Protein AF-A0A2V8SSI2-F1 (afdb_monomer_lite)

Foldseek 3Di:
DDDDDDDDDDDDPDDDPPPPPPPPPPDPPDPFDDPVQQDQWDQDPCSRAGPQKDFPPPVQKDWDQPPPPPFIKIKGKIWGNDDCADPVRDGDWIFIKIWIWDADVVGTTGTPWIWRQQDDIPPGPDRDDDVVGSPGDIDD

Secondary structure (DSSP, 8-state):
-------------------------------S--GGGS-SEESSGGGG--TTEEESSTTSEEEE-SSSSSSPEEEEEEEE---SB-TTSPBPP--EEEEEEEE-TTS-EEEEEEESSSSPPTTT-S--EETTEE----B-

Radius of gyration: 27.82 Å; chains: 1; bounding box: 79×39×91 Å

pLDDT: mean 76.71, std 20.45, range [38.38, 98.56]

Structure (mmCIF, N/CA/C/O backbone):
data_AF-A0A2V8SSI2-F1
#
_entry.id   AF-A0A2V8SSI2-F1
#
loop_
_atom_site.group_PDB
_atom_site.id
_atom_site.type_symbol
_atom_site.label_atom_id
_atom_site.label_alt_id
_atom_site.label_comp_id
_atom_site.label_asym_id
_atom_site.label_entity_id
_atom_site.label_seq_id
_atom_site.pdbx_PDB_ins_code
_atom_site.Cartn_x
_atom_site.Cartn_y
_atom_site.Cartn_z
_atom_site.occupancy
_atom_site.B_iso_or_equiv
_atom_site.auth_seq_id
_atom_site.auth_comp_id
_atom_site.auth_asym_id
_atom_site.auth_atom_id
_atom_site.pdbx_PDB_model_num
ATOM 1 N N . MET A 1 1 ? 61.149 -27.109 -72.772 1.00 39.59 1 MET A N 1
ATOM 2 C CA . MET A 1 1 ? 61.814 -27.648 -71.564 1.00 39.59 1 MET A CA 1
ATOM 3 C C . MET A 1 1 ? 61.221 -26.951 -70.343 1.00 39.59 1 MET A C 1
ATOM 5 O O . MET A 1 1 ? 60.927 -25.769 -70.425 1.00 39.59 1 MET A O 1
ATOM 9 N N . ARG A 1 2 ? 60.944 -27.728 -69.289 1.00 44.53 2 ARG A N 1
ATOM 10 C CA . ARG A 1 2 ? 60.152 -27.425 -68.076 1.00 44.53 2 ARG A CA 1
ATOM 11 C C . ARG A 1 2 ? 60.726 -26.312 -67.186 1.00 44.53 2 ARG A C 1
ATOM 13 O O . ARG A 1 2 ? 61.931 -26.349 -66.971 1.00 44.53 2 ARG A O 1
ATOM 20 N N . ARG A 1 3 ? 59.842 -25.517 -66.551 1.00 49.84 3 ARG A N 1
ATOM 21 C CA . ARG A 1 3 ? 59.769 -25.143 -65.101 1.00 49.84 3 ARG A CA 1
ATOM 22 C C . ARG A 1 3 ? 58.306 -24.686 -64.833 1.00 49.84 3 ARG A C 1
ATOM 24 O O . ARG A 1 3 ? 57.873 -23.771 -65.514 1.00 49.84 3 ARG A O 1
ATOM 31 N N . ALA A 1 4 ? 57.391 -25.423 -64.176 1.00 45.47 4 ALA A N 1
ATOM 32 C CA . ALA A 1 4 ? 57.179 -25.632 -62.720 1.00 45.47 4 ALA A CA 1
ATOM 33 C C . ALA A 1 4 ? 57.344 -24.319 -61.910 1.00 45.47 4 ALA A C 1
ATOM 35 O O . ALA A 1 4 ? 58.375 -23.685 -62.078 1.00 45.47 4 ALA A O 1
ATOM 36 N N . LEU A 1 5 ? 56.445 -23.828 -61.039 1.00 46.56 5 LEU A N 1
ATOM 37 C CA . LEU A 1 5 ? 55.572 -24.476 -60.046 1.00 46.56 5 LEU A CA 1
ATOM 38 C C . LEU A 1 5 ? 54.645 -23.400 -59.382 1.00 46.56 5 LEU A C 1
ATOM 40 O O . LEU A 1 5 ? 55.148 -22.340 -59.039 1.00 46.56 5 LEU A O 1
ATOM 44 N N . ILE A 1 6 ? 53.340 -23.701 -59.235 1.00 51.25 6 ILE A N 1
ATOM 45 C CA . ILE A 1 6 ? 52.360 -23.457 -58.126 1.00 51.25 6 ILE A CA 1
ATOM 46 C C . ILE A 1 6 ? 52.417 -22.156 -57.283 1.00 51.25 6 ILE A C 1
ATOM 48 O O . ILE A 1 6 ? 53.472 -21.821 -56.775 1.00 51.25 6 ILE A O 1
ATOM 52 N N . LEU A 1 7 ? 51.239 -21.551 -57.009 1.00 45.75 7 LEU A N 1
ATOM 53 C CA . LEU A 1 7 ? 50.726 -20.935 -55.744 1.00 45.75 7 LEU A CA 1
ATOM 54 C C . LEU A 1 7 ? 49.709 -19.821 -56.119 1.00 45.75 7 LEU A C 1
ATOM 56 O O . LEU A 1 7 ? 49.980 -19.070 -57.042 1.00 45.75 7 LEU A O 1
ATOM 60 N N . PHE A 1 8 ? 48.544 -19.574 -55.512 1.00 48.84 8 PHE A N 1
ATOM 61 C CA . PHE A 1 8 ? 47.746 -20.174 -54.443 1.00 48.84 8 PHE A CA 1
ATOM 62 C C . PHE A 1 8 ? 46.344 -19.521 -54.526 1.00 48.84 8 PHE A C 1
ATOM 64 O O . PHE A 1 8 ? 46.209 -18.378 -54.956 1.00 48.84 8 PHE A O 1
ATOM 71 N N . VAL A 1 9 ? 45.317 -20.259 -54.120 1.00 54.06 9 VAL A N 1
ATOM 72 C CA . VAL A 1 9 ? 43.896 -19.876 -54.072 1.00 54.06 9 VAL A CA 1
ATOM 73 C C . VAL A 1 9 ? 43.641 -18.777 -53.031 1.00 54.06 9 VAL A C 1
ATOM 75 O O . VAL A 1 9 ? 43.983 -18.978 -51.872 1.00 54.06 9 VAL A O 1
ATOM 78 N N . THR A 1 10 ? 42.966 -17.684 -53.401 1.00 53.84 10 THR A N 1
ATOM 79 C CA . THR A 1 10 ? 42.298 -16.718 -52.498 1.00 53.84 10 THR A CA 1
ATOM 80 C C . THR A 1 10 ? 41.235 -15.965 -53.318 1.00 53.84 10 THR A C 1
ATOM 82 O O . THR A 1 10 ? 41.470 -15.643 -54.472 1.00 53.84 10 THR A O 1
ATOM 85 N N . LEU A 1 11 ? 40.028 -15.638 -52.870 1.00 47.69 11 LEU A N 1
ATOM 86 C CA . LEU A 1 11 ? 39.329 -15.799 -51.604 1.00 47.69 11 LEU A CA 1
ATOM 87 C C . LEU A 1 11 ? 37.854 -15.500 -51.939 1.00 47.69 11 LEU A C 1
ATOM 89 O O . LEU A 1 11 ? 37.554 -14.462 -52.525 1.00 47.69 11 LEU A O 1
ATOM 93 N N . PHE A 1 12 ? 36.957 -16.436 -51.628 1.00 46.66 12 PHE A N 1
ATOM 94 C CA . PHE A 1 12 ? 35.505 -16.282 -51.752 1.00 46.66 12 PHE A CA 1
ATOM 95 C C . PHE A 1 12 ? 35.053 -14.985 -51.055 1.00 46.66 12 PHE A C 1
ATOM 97 O O . PHE A 1 12 ? 35.282 -14.820 -49.858 1.00 46.66 12 PHE A O 1
ATOM 104 N N . LEU A 1 13 ? 34.416 -14.070 -51.795 1.00 45.72 13 LEU A N 1
ATOM 105 C CA . LEU A 1 13 ? 33.772 -12.883 -51.232 1.00 45.72 13 LEU A CA 1
ATOM 106 C C . LEU A 1 13 ? 32.511 -13.333 -50.480 1.00 45.72 13 LEU A C 1
ATOM 108 O O . LEU A 1 13 ? 31.464 -13.601 -51.070 1.00 45.72 13 LEU A O 1
ATOM 112 N N . SER A 1 14 ? 32.650 -13.481 -49.169 1.00 48.06 14 SER A N 1
ATOM 113 C CA . SER A 1 14 ? 31.586 -13.854 -48.245 1.00 48.06 14 SER A CA 1
ATOM 114 C C . SER A 1 14 ? 30.478 -12.797 -48.238 1.00 48.06 14 SER A C 1
ATOM 116 O O . SER A 1 14 ? 30.692 -11.662 -47.816 1.00 48.06 14 SER A O 1
ATOM 118 N N . PHE A 1 15 ? 29.277 -13.187 -48.669 1.00 50.94 15 PHE A N 1
ATOM 119 C CA . PHE A 1 15 ? 28.035 -12.469 -48.394 1.00 50.94 15 PHE A CA 1
ATOM 120 C C . PHE A 1 15 ? 27.829 -12.406 -46.873 1.00 50.94 15 PHE A C 1
ATOM 122 O O . PHE A 1 15 ? 27.481 -13.404 -46.239 1.00 50.94 15 PHE A O 1
ATOM 129 N N . ALA A 1 16 ? 28.059 -11.238 -46.274 1.00 48.09 16 ALA A N 1
ATOM 130 C CA . ALA A 1 16 ? 27.711 -10.988 -44.883 1.00 48.09 16 ALA A CA 1
ATOM 131 C C . ALA A 1 16 ? 26.181 -10.943 -44.763 1.00 48.09 16 ALA A C 1
ATOM 133 O O . ALA A 1 16 ? 25.531 -9.973 -45.148 1.00 48.09 16 ALA A O 1
ATOM 134 N N . SER A 1 17 ? 25.605 -12.035 -44.265 1.00 51.78 17 SER A N 1
ATOM 135 C CA . SER A 1 17 ? 24.194 -12.107 -43.900 1.00 51.78 17 SER A CA 1
ATOM 136 C C . SER A 1 17 ? 23.969 -11.198 -42.696 1.00 51.78 17 SER A C 1
ATOM 138 O O . SER A 1 17 ? 24.473 -11.472 -41.608 1.00 51.78 17 SER A O 1
ATOM 140 N N . VAL A 1 18 ? 23.230 -10.105 -42.888 1.00 53.94 18 VAL A N 1
ATOM 141 C CA . VAL A 1 18 ? 22.733 -9.278 -41.785 1.00 53.94 18 VAL A CA 1
ATOM 142 C C . VAL A 1 18 ? 21.667 -10.099 -41.067 1.00 53.94 18 VAL A C 1
ATOM 144 O O . VAL A 1 18 ? 20.497 -10.100 -41.444 1.00 53.94 18 VAL A O 1
ATOM 147 N N . ALA A 1 19 ? 22.085 -10.860 -40.059 1.00 52.09 19 ALA A N 1
ATOM 148 C CA . ALA A 1 19 ? 21.163 -11.451 -39.110 1.00 52.09 19 ALA A CA 1
ATOM 149 C C . ALA A 1 19 ? 20.544 -10.297 -38.315 1.00 52.09 19 ALA A C 1
ATOM 151 O O . ALA A 1 19 ? 21.198 -9.692 -37.466 1.00 52.09 19 ALA A O 1
ATOM 152 N N . ALA A 1 20 ? 19.295 -9.955 -38.634 1.00 50.84 20 ALA A N 1
ATOM 153 C CA . ALA A 1 20 ? 18.482 -9.108 -37.781 1.00 50.84 20 ALA A CA 1
ATOM 154 C C . ALA A 1 20 ? 18.408 -9.790 -36.411 1.00 50.84 20 ALA A C 1
ATOM 156 O O . ALA A 1 20 ? 17.791 -10.846 -36.271 1.00 50.84 20 ALA A O 1
ATOM 157 N N . ALA A 1 21 ? 19.087 -9.216 -35.419 1.00 48.81 21 ALA A N 1
ATOM 158 C CA . ALA A 1 21 ? 18.954 -9.638 -34.040 1.00 48.81 21 ALA A CA 1
ATOM 159 C C . ALA A 1 21 ? 17.490 -9.423 -33.645 1.00 48.81 21 ALA A C 1
ATOM 161 O O . ALA A 1 21 ? 17.047 -8.294 -33.430 1.00 48.81 21 ALA A O 1
ATOM 162 N N . SER A 1 22 ? 16.714 -10.506 -33.614 1.00 43.66 22 SER A N 1
ATOM 163 C CA . SER A 1 22 ? 15.421 -10.506 -32.954 1.00 43.66 22 SER A CA 1
ATOM 164 C C . SER A 1 22 ? 15.678 -10.134 -31.503 1.00 43.66 22 SER A C 1
ATOM 166 O O . SER A 1 22 ? 16.262 -10.917 -30.756 1.00 43.66 22 SER A O 1
ATOM 168 N N . ALA A 1 23 ? 15.284 -8.919 -31.123 1.00 48.91 23 ALA A N 1
ATOM 169 C CA . ALA A 1 23 ? 15.170 -8.532 -29.733 1.00 48.91 23 ALA A CA 1
ATOM 170 C C . ALA A 1 23 ? 14.218 -9.537 -29.082 1.00 48.91 23 ALA A C 1
ATOM 172 O O . ALA A 1 23 ? 13.005 -9.500 -29.295 1.00 48.91 23 ALA A O 1
ATOM 173 N N . THR A 1 24 ? 14.778 -10.493 -28.351 1.00 38.38 24 THR A N 1
ATOM 174 C CA . THR A 1 24 ? 14.015 -11.345 -27.455 1.00 38.38 24 THR A CA 1
ATOM 175 C C . THR A 1 24 ? 13.308 -10.400 -26.494 1.00 38.38 24 THR A C 1
ATOM 177 O O . THR A 1 24 ? 13.966 -9.769 -25.667 1.00 38.38 24 THR A O 1
ATOM 180 N N . ARG A 1 25 ? 11.984 -10.236 -26.650 1.00 46.16 25 ARG A N 1
ATOM 181 C CA . ARG A 1 25 ? 11.126 -9.659 -25.610 1.00 46.16 25 ARG A CA 1
ATOM 182 C C . ARG A 1 25 ? 11.432 -10.457 -24.356 1.00 46.16 25 ARG A C 1
ATOM 184 O O . ARG A 1 25 ? 11.077 -11.627 -24.280 1.00 46.16 25 ARG A O 1
ATOM 191 N N . GLN A 1 26 ? 12.178 -9.837 -23.456 1.00 41.19 26 GLN A N 1
ATOM 192 C CA . GLN A 1 26 ? 12.568 -10.416 -22.190 1.00 41.19 26 GLN A CA 1
ATOM 193 C C . GLN A 1 26 ? 11.302 -10.904 -21.496 1.00 41.19 26 GLN A C 1
ATOM 195 O O . GLN A 1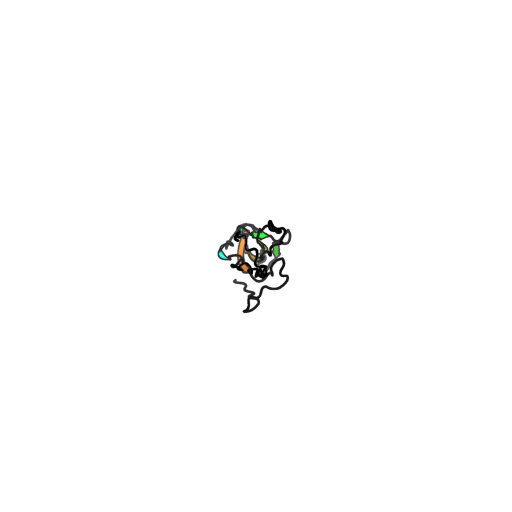 26 ? 10.367 -10.125 -21.317 1.00 41.19 26 GLN A O 1
ATOM 200 N N . ASP A 1 27 ? 11.266 -12.205 -21.218 1.00 39.47 27 ASP A N 1
ATOM 201 C CA . ASP A 1 27 ? 10.109 -12.891 -20.668 1.00 39.47 27 ASP A CA 1
ATOM 202 C C . ASP A 1 27 ? 9.524 -12.110 -19.489 1.00 39.47 27 ASP A C 1
ATOM 204 O O . ASP A 1 27 ? 10.191 -11.840 -18.485 1.00 39.47 27 ASP A O 1
ATOM 208 N N . ASP A 1 28 ? 8.253 -11.751 -19.642 1.00 46.34 28 ASP A N 1
ATOM 209 C CA . ASP A 1 28 ? 7.410 -11.024 -18.698 1.00 46.34 28 ASP A CA 1
ATOM 210 C C . ASP A 1 28 ? 7.002 -11.961 -17.543 1.00 46.34 28 ASP A C 1
ATOM 212 O O . ASP A 1 28 ? 5.831 -12.271 -17.305 1.00 46.34 28 ASP A O 1
ATOM 216 N N . VAL A 1 29 ? 8.006 -12.523 -16.860 1.00 51.12 29 VAL A N 1
ATOM 217 C CA . VAL A 1 29 ? 7.827 -13.385 -15.692 1.00 51.12 29 VAL A CA 1
ATOM 218 C C . VAL A 1 29 ? 7.216 -12.523 -14.589 1.00 51.12 29 VAL A C 1
ATOM 220 O O . VAL A 1 29 ? 7.915 -11.745 -13.948 1.00 51.12 29 VAL A O 1
ATOM 223 N N . ARG A 1 30 ? 5.889 -12.629 -14.438 1.00 54.12 30 ARG A N 1
ATOM 224 C CA . ARG A 1 30 ? 5.012 -12.031 -13.409 1.00 54.12 30 ARG A CA 1
ATOM 225 C C . ARG A 1 30 ? 5.752 -11.209 -12.337 1.00 54.12 30 ARG A C 1
ATOM 227 O O . ARG A 1 30 ? 6.183 -11.759 -11.329 1.00 54.12 30 ARG A O 1
ATOM 234 N N . ARG A 1 31 ? 5.808 -9.886 -12.530 1.00 69.19 31 ARG A N 1
ATOM 235 C CA . ARG A 1 31 ? 6.354 -8.901 -11.569 1.00 69.19 31 ARG A CA 1
ATOM 236 C C . ARG A 1 31 ? 5.305 -8.227 -10.678 1.00 69.19 31 ARG A C 1
ATOM 238 O O . ARG A 1 31 ? 5.604 -7.308 -9.922 1.00 69.19 31 ARG A O 1
ATOM 245 N N . PHE A 1 32 ? 4.052 -8.663 -10.757 1.00 81.62 32 PHE A N 1
ATOM 246 C CA . PHE A 1 32 ? 3.018 -8.168 -9.855 1.00 81.62 32 PHE A CA 1
ATOM 247 C C . PHE A 1 32 ? 3.333 -8.563 -8.411 1.00 81.62 32 PHE A C 1
ATOM 249 O O . PHE A 1 32 ? 3.834 -9.660 -8.162 1.00 81.62 32 PHE A O 1
ATOM 256 N N . LEU A 1 33 ? 3.008 -7.680 -7.466 1.00 87.31 33 LEU A N 1
ATOM 257 C CA . LEU A 1 33 ? 3.169 -7.955 -6.043 1.00 87.31 33 LEU A CA 1
ATOM 258 C C . LEU A 1 33 ? 2.457 -9.265 -5.662 1.00 87.31 33 LEU A C 1
ATOM 260 O O . LEU A 1 33 ? 1.271 -9.434 -5.940 1.00 87.31 33 LEU A O 1
ATOM 264 N N . ASP A 1 34 ? 3.154 -10.184 -4.994 1.00 90.25 34 ASP A N 1
ATOM 265 C CA . ASP A 1 34 ? 2.487 -11.325 -4.372 1.00 90.25 34 ASP A CA 1
ATOM 266 C C . ASP A 1 34 ? 1.731 -10.840 -3.129 1.00 90.25 34 ASP A C 1
ATOM 268 O O . ASP A 1 34 ? 2.325 -10.441 -2.124 1.00 90.25 34 ASP A O 1
ATOM 272 N N . VAL A 1 35 ? 0.401 -10.888 -3.199 1.00 91.00 35 VAL A N 1
ATOM 273 C CA . VAL A 1 35 ? -0.511 -10.475 -2.125 1.00 91.00 35 VAL A CA 1
ATOM 274 C C . VAL A 1 35 ? -0.209 -11.205 -0.814 1.00 91.00 35 VAL A C 1
ATOM 276 O O . VAL A 1 35 ? -0.434 -10.653 0.261 1.00 91.00 35 VAL A O 1
ATOM 279 N N . LYS A 1 36 ? 0.339 -12.425 -0.856 1.00 92.88 36 LYS A N 1
ATOM 280 C CA . LYS A 1 36 ? 0.695 -13.185 0.353 1.00 92.88 36 LYS A CA 1
ATOM 281 C C . LYS A 1 36 ? 1.837 -12.554 1.149 1.00 92.88 36 LYS A C 1
ATOM 283 O O . LYS A 1 36 ? 1.973 -12.855 2.331 1.00 92.88 36 LYS A O 1
ATOM 288 N N . LEU A 1 37 ? 2.639 -11.693 0.524 1.00 94.62 37 LEU A N 1
ATOM 289 C CA . LEU A 1 37 ? 3.754 -11.005 1.176 1.00 94.62 37 LEU A CA 1
ATOM 290 C C . LEU A 1 37 ? 3.323 -9.755 1.943 1.00 94.62 37 LEU A C 1
ATOM 292 O O . LEU A 1 37 ? 4.090 -9.269 2.767 1.00 94.62 37 LEU A O 1
ATOM 296 N N . VAL A 1 38 ? 2.121 -9.235 1.688 1.00 96.75 38 VAL A N 1
ATOM 297 C CA . VAL A 1 38 ? 1.565 -8.101 2.434 1.00 96.75 38 VAL A CA 1
ATOM 298 C C . VAL A 1 38 ? 0.934 -8.643 3.720 1.00 96.75 38 VAL A C 1
ATOM 300 O O . VAL A 1 38 ? -0.018 -9.417 3.620 1.00 96.75 38 VAL A O 1
ATOM 303 N N . PRO A 1 39 ? 1.393 -8.276 4.925 1.00 97.50 39 PRO A N 1
ATOM 304 C CA . PRO A 1 39 ? 0.784 -8.751 6.167 1.00 97.50 39 PRO A CA 1
ATOM 305 C C . PRO A 1 39 ? -0.718 -8.457 6.258 1.00 97.50 39 PRO A C 1
ATOM 307 O O . PRO A 1 39 ? -1.215 -7.476 5.713 1.00 97.50 39 PRO A O 1
ATOM 310 N N . SER A 1 40 ? -1.472 -9.308 6.958 1.00 97.38 40 SER A N 1
ATOM 311 C CA . SER A 1 40 ? -2.911 -9.093 7.173 1.00 97.38 40 SER A CA 1
ATOM 312 C C . SER A 1 40 ? -3.215 -8.077 8.280 1.00 97.38 40 SER A C 1
ATOM 314 O O . SER A 1 40 ? -4.326 -7.553 8.332 1.00 97.38 40 SER A O 1
ATOM 316 N N . GLN A 1 41 ? -2.254 -7.825 9.173 1.00 98.06 41 GLN A N 1
ATOM 317 C CA . GLN A 1 41 ? -2.338 -6.880 10.291 1.00 98.06 41 GLN A CA 1
ATOM 318 C C . GLN A 1 41 ? -0.970 -6.229 10.530 1.00 98.06 41 GLN A C 1
ATOM 320 O O . GLN A 1 41 ? 0.059 -6.833 10.223 1.00 98.06 41 GLN A O 1
ATOM 325 N N . GLY A 1 42 ? -0.971 -5.033 11.112 1.00 97.88 42 GLY A N 1
ATOM 326 C CA . GLY A 1 42 ? 0.225 -4.240 11.390 1.00 97.88 42 GLY A CA 1
ATOM 327 C C . GLY A 1 42 ? -0.100 -3.057 12.299 1.00 97.88 42 GLY A C 1
ATOM 328 O O . GLY A 1 42 ? -1.256 -2.654 12.419 1.00 97.88 42 GLY A O 1
ATOM 329 N N . ARG A 1 43 ? 0.910 -2.505 12.973 1.00 97.75 43 ARG A N 1
ATOM 330 C CA . ARG A 1 43 ? 0.745 -1.339 13.858 1.00 97.75 43 ARG A CA 1
ATOM 331 C C . ARG A 1 43 ? 0.877 -0.020 13.105 1.00 97.75 43 ARG A C 1
ATOM 333 O O . ARG A 1 43 ? 0.271 0.964 13.515 1.00 97.75 43 ARG A O 1
ATOM 340 N N . ALA A 1 44 ? 1.650 0.000 12.025 1.00 97.06 44 ALA A N 1
ATOM 341 C CA . ALA A 1 44 ? 1.868 1.166 11.180 1.00 97.06 44 ALA A CA 1
ATOM 342 C C . ALA A 1 44 ? 1.650 0.826 9.700 1.00 97.06 44 ALA A C 1
ATOM 344 O O . ALA A 1 44 ? 1.731 -0.334 9.302 1.00 97.06 44 ALA A O 1
ATOM 345 N N . ALA A 1 45 ? 1.426 1.848 8.871 1.00 95.94 45 ALA A N 1
ATOM 346 C CA . ALA A 1 45 ? 1.262 1.695 7.423 1.00 95.94 45 ALA A CA 1
ATOM 347 C C . ALA A 1 45 ? 2.447 0.963 6.767 1.00 95.94 45 ALA A C 1
ATOM 349 O O . ALA A 1 45 ? 2.261 0.069 5.943 1.00 95.94 45 ALA A O 1
ATOM 350 N N . LEU A 1 46 ? 3.672 1.289 7.193 1.00 96.94 46 LEU A N 1
ATOM 351 C CA . LEU A 1 46 ? 4.903 0.695 6.666 1.00 96.94 46 LEU A CA 1
ATOM 352 C C . LEU A 1 46 ? 5.036 -0.808 6.944 1.00 96.94 46 LEU A C 1
ATOM 354 O O . LEU A 1 46 ? 5.743 -1.487 6.204 1.00 96.94 46 LEU A O 1
ATOM 358 N N . ASP A 1 47 ? 4.320 -1.352 7.933 1.00 98.19 47 ASP A N 1
ATOM 359 C CA . ASP A 1 47 ? 4.305 -2.798 8.192 1.00 98.19 47 ASP A CA 1
ATOM 360 C C . ASP A 1 47 ? 3.676 -3.577 7.019 1.00 98.19 47 ASP A C 1
ATOM 362 O O . ASP A 1 47 ? 3.895 -4.777 6.878 1.00 98.19 47 ASP A O 1
ATOM 366 N N . PHE A 1 48 ? 2.915 -2.897 6.153 1.00 98.31 48 PHE A N 1
ATOM 367 C CA . PHE A 1 48 ? 2.264 -3.469 4.974 1.00 98.31 48 PHE A CA 1
ATOM 368 C C . PHE A 1 48 ? 3.086 -3.324 3.688 1.00 98.31 48 PHE A C 1
ATOM 370 O O . PHE A 1 48 ? 2.608 -3.694 2.615 1.00 98.31 48 PHE A O 1
ATOM 377 N N . VAL A 1 49 ? 4.317 -2.807 3.768 1.00 97.44 49 VAL A N 1
ATOM 378 C CA . VAL A 1 49 ? 5.216 -2.659 2.617 1.00 97.44 49 VAL A CA 1
ATOM 379 C C . VAL A 1 49 ? 6.183 -3.851 2.569 1.00 97.44 49 VAL A C 1
ATOM 381 O O . VAL A 1 49 ? 7.095 -3.943 3.392 1.00 97.44 49 VAL A O 1
ATOM 384 N N . PRO A 1 50 ? 6.015 -4.793 1.625 1.00 95.62 50 PRO A N 1
ATOM 385 C CA . PRO A 1 50 ? 6.878 -5.961 1.532 1.00 95.62 50 PRO A CA 1
ATOM 386 C C . PRO A 1 50 ? 8.261 -5.602 0.983 1.00 95.62 50 PRO A C 1
ATOM 388 O O . PRO A 1 50 ? 8.457 -4.605 0.288 1.00 95.62 50 PRO A O 1
ATOM 391 N N . LYS A 1 51 ? 9.241 -6.469 1.251 1.00 93.06 51 LYS A N 1
ATOM 392 C CA . LYS A 1 51 ? 10.608 -6.311 0.742 1.00 93.06 51 LYS A CA 1
ATOM 393 C C . LYS A 1 51 ? 10.616 -6.176 -0.787 1.00 93.06 51 LYS A C 1
ATOM 395 O O . LYS A 1 51 ? 9.955 -6.942 -1.482 1.00 93.06 51 LYS A O 1
ATOM 400 N N . GLY A 1 52 ? 11.422 -5.243 -1.296 1.00 91.31 52 GLY A N 1
ATOM 401 C CA . GLY A 1 52 ? 11.511 -4.954 -2.731 1.00 91.31 52 GLY A CA 1
ATOM 402 C C . GLY A 1 52 ? 10.408 -4.026 -3.239 1.00 91.31 52 GLY A C 1
ATOM 403 O O . GLY A 1 52 ? 10.306 -3.825 -4.444 1.00 91.31 52 GLY A O 1
ATOM 404 N N . TRP A 1 53 ? 9.603 -3.452 -2.343 1.00 94.12 53 TRP A N 1
ATOM 405 C CA . TRP A 1 53 ? 8.602 -2.432 -2.634 1.00 94.12 53 TRP A CA 1
ATOM 406 C C . TRP A 1 53 ? 8.813 -1.225 -1.725 1.00 94.12 53 TRP A C 1
ATOM 408 O O . TRP A 1 53 ? 9.387 -1.336 -0.642 1.00 94.12 53 TRP A O 1
ATOM 418 N N . LYS A 1 54 ? 8.334 -0.066 -2.166 1.00 95.25 54 LYS A N 1
ATOM 419 C CA . LYS A 1 54 ? 8.304 1.167 -1.374 1.00 95.25 54 LYS A CA 1
ATOM 420 C C . LYS A 1 54 ? 7.062 1.990 -1.683 1.00 95.25 54 LYS A C 1
ATOM 422 O O . LYS A 1 54 ? 6.434 1.770 -2.719 1.00 95.25 54 LYS A O 1
ATOM 427 N N . LEU A 1 55 ? 6.741 2.947 -0.813 1.00 96.00 55 LEU A N 1
ATOM 428 C CA . LEU A 1 55 ? 5.733 3.967 -1.107 1.00 96.00 55 LEU A CA 1
ATOM 429 C C . LEU A 1 55 ? 6.135 4.760 -2.359 1.00 96.00 55 LEU A C 1
ATOM 431 O O . LEU A 1 55 ? 7.311 5.070 -2.582 1.00 96.00 55 LEU A O 1
ATOM 435 N N . GLU A 1 56 ? 5.155 5.054 -3.207 1.00 92.50 56 GLU A N 1
ATOM 436 C CA . GLU A 1 56 ? 5.351 5.827 -4.430 1.00 92.50 56 GLU A CA 1
ATOM 437 C C . GLU A 1 56 ? 5.464 7.327 -4.118 1.00 92.50 56 GLU A C 1
ATOM 439 O O . GLU A 1 56 ? 4.507 8.084 -4.277 1.00 92.50 56 GLU A O 1
ATOM 444 N N . GLY A 1 57 ? 6.660 7.737 -3.686 1.00 89.19 57 GLY A N 1
ATOM 445 C CA . GLY A 1 57 ? 6.950 9.111 -3.273 1.00 89.19 57 GLY A CA 1
ATOM 446 C C . GLY A 1 57 ? 6.274 9.486 -1.952 1.00 89.19 57 GLY A C 1
ATOM 447 O O . GLY A 1 57 ? 5.751 8.624 -1.245 1.00 89.19 57 GLY A O 1
ATOM 448 N N . ASP A 1 58 ? 6.271 10.783 -1.643 1.00 89.56 58 ASP A N 1
ATOM 449 C CA . ASP A 1 58 ? 5.706 11.315 -0.393 1.00 89.56 58 ASP A CA 1
ATOM 450 C C . ASP A 1 58 ? 4.166 11.250 -0.370 1.00 89.56 58 ASP A C 1
ATOM 452 O O . ASP A 1 58 ? 3.553 11.179 0.689 1.00 89.56 58 ASP A O 1
ATOM 456 N N . GLU A 1 59 ? 3.537 11.200 -1.547 1.00 87.50 59 GLU A N 1
ATOM 457 C CA . GLU A 1 59 ? 2.083 11.072 -1.733 1.00 87.50 59 GLU A CA 1
ATOM 458 C C . GLU A 1 59 ? 1.634 9.613 -1.921 1.00 87.50 59 GLU A C 1
ATOM 460 O O . GLU A 1 59 ? 0.520 9.340 -2.377 1.00 87.50 59 GLU A O 1
ATOM 465 N N . GLY A 1 60 ? 2.529 8.655 -1.666 1.00 91.31 60 GLY A N 1
ATOM 466 C CA . GLY A 1 60 ? 2.238 7.227 -1.769 1.00 91.31 60 GLY A CA 1
ATOM 467 C C . GLY A 1 60 ? 1.307 6.724 -0.666 1.00 91.31 60 GLY A C 1
ATOM 468 O O . GLY A 1 60 ? 0.818 5.605 -0.763 1.00 91.31 60 GLY A O 1
ATOM 469 N N . GLU A 1 61 ? 1.046 7.528 0.359 1.00 96.62 61 GLU A N 1
ATOM 470 C CA . GLU A 1 61 ? 0.123 7.234 1.451 1.00 96.62 61 GLU A CA 1
ATOM 471 C C . GLU A 1 61 ? -0.995 8.280 1.477 1.00 96.62 61 GLU A C 1
ATOM 473 O O . GLU A 1 61 ? -0.767 9.471 1.270 1.00 96.62 61 GLU A O 1
ATOM 478 N N . THR A 1 62 ? -2.229 7.837 1.689 1.00 96.44 62 THR A N 1
ATOM 479 C CA . THR A 1 62 ? -3.397 8.717 1.791 1.00 96.44 62 THR A CA 1
ATOM 480 C C . THR A 1 62 ? -4.315 8.226 2.898 1.00 96.44 62 THR A C 1
ATOM 482 O O . THR A 1 62 ? -4.644 7.041 2.942 1.00 96.44 62 THR A O 1
ATOM 485 N N . ASP A 1 63 ? -4.737 9.141 3.767 1.00 95.69 63 ASP A N 1
ATOM 486 C CA . ASP A 1 63 ? -5.678 8.888 4.858 1.00 95.69 63 ASP A CA 1
ATOM 487 C C . ASP A 1 63 ? -7.133 9.134 4.438 1.00 95.69 63 ASP A C 1
ATOM 489 O O . ASP A 1 63 ? -7.422 9.978 3.585 1.00 95.69 63 ASP A O 1
ATOM 493 N N . GLY A 1 64 ? -8.064 8.431 5.077 1.00 94.81 64 GLY A N 1
ATOM 494 C CA . GLY A 1 64 ? -9.498 8.644 4.900 1.00 94.81 64 GLY A CA 1
ATOM 495 C C . GLY A 1 64 ? -10.334 7.867 5.910 1.00 94.81 64 GLY A C 1
ATOM 496 O O . GLY A 1 64 ? -9.802 7.307 6.856 1.00 94.81 64 GLY A O 1
ATOM 497 N N . ASP A 1 65 ? -11.644 7.834 5.695 1.00 97.25 65 ASP A N 1
ATOM 498 C CA . ASP A 1 65 ? -12.585 6.945 6.387 1.00 97.25 65 ASP A CA 1
ATOM 499 C C . ASP A 1 65 ? -13.426 6.271 5.294 1.00 97.25 65 ASP A C 1
ATOM 501 O O . ASP A 1 65 ? -14.423 6.814 4.804 1.00 97.25 65 ASP A O 1
ATOM 505 N N . LEU A 1 66 ? -12.911 5.157 4.773 1.00 96.00 66 LEU A N 1
ATOM 506 C CA . LEU A 1 66 ? -13.414 4.503 3.566 1.00 96.00 66 LEU A CA 1
ATOM 507 C C . LEU A 1 66 ? -14.653 3.659 3.864 1.00 96.00 66 LEU A C 1
ATOM 509 O O . LEU A 1 66 ? -15.494 3.473 2.980 1.00 96.00 66 LEU A O 1
ATOM 513 N N . ASN A 1 67 ? -14.767 3.147 5.089 1.00 95.25 67 ASN A N 1
ATOM 514 C CA . ASN A 1 67 ? -15.867 2.292 5.526 1.00 95.25 67 ASN A CA 1
ATOM 515 C C . ASN A 1 67 ? -16.899 3.018 6.423 1.00 95.25 67 ASN A C 1
ATOM 5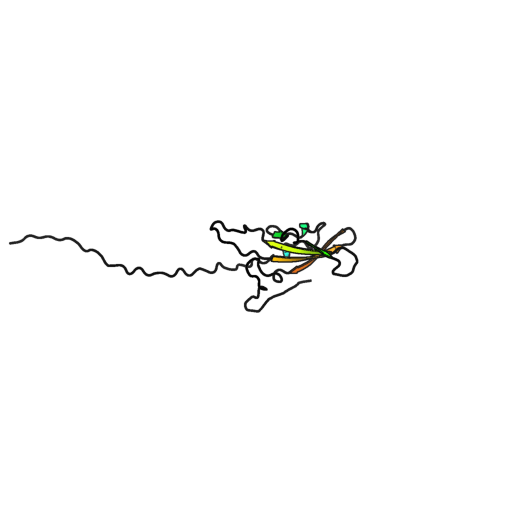17 O O . ASN A 1 67 ? -17.944 2.433 6.719 1.00 95.25 67 ASN A O 1
ATOM 521 N N . ARG A 1 68 ? -16.665 4.294 6.769 1.00 96.81 68 ARG A N 1
ATOM 522 C CA . ARG A 1 68 ? -17.520 5.154 7.608 1.00 96.81 68 ARG A CA 1
ATOM 523 C C . ARG A 1 68 ? -17.664 4.674 9.050 1.00 96.81 68 ARG A C 1
ATOM 525 O O . ARG A 1 68 ? -18.731 4.852 9.645 1.00 96.81 68 ARG A O 1
ATOM 532 N N . ASP A 1 69 ? -16.627 4.060 9.607 1.00 96.88 69 ASP A N 1
ATOM 533 C CA . ASP A 1 69 ? -16.603 3.646 11.013 1.00 96.88 69 ASP A CA 1
ATOM 534 C C . ASP A 1 69 ? -16.008 4.713 11.953 1.00 96.88 69 ASP A C 1
ATOM 536 O O . ASP A 1 69 ? -16.044 4.555 13.178 1.00 96.88 69 ASP A O 1
ATOM 540 N N . GLY A 1 70 ? -15.536 5.835 11.395 1.00 96.94 70 GLY A N 1
ATOM 541 C CA . GLY A 1 70 ? -14.943 6.941 12.141 1.00 96.94 70 GLY A CA 1
ATOM 542 C C . GLY A 1 70 ? -13.498 6.696 12.584 1.00 96.94 70 GLY A C 1
ATOM 543 O O . GLY A 1 70 ? -12.951 7.525 13.318 1.00 96.94 70 GLY A O 1
ATOM 544 N N . LEU A 1 71 ? -12.873 5.591 12.167 1.00 97.19 71 LEU A N 1
ATOM 545 C CA . LEU A 1 71 ? -11.450 5.326 12.344 1.00 97.19 71 LEU A CA 1
ATOM 546 C C . LEU A 1 71 ? -10.676 5.735 11.080 1.00 97.19 71 LEU A C 1
ATOM 548 O O . LEU A 1 71 ? -11.188 5.634 9.968 1.00 97.19 71 LEU A O 1
ATOM 552 N N . PRO A 1 72 ? -9.428 6.215 11.225 1.00 96.69 72 PRO A N 1
ATOM 553 C CA . PRO A 1 72 ? -8.605 6.547 10.073 1.00 96.69 72 PRO A CA 1
ATOM 554 C C . PRO A 1 72 ? -8.169 5.273 9.340 1.00 96.69 72 PRO A C 1
ATOM 556 O O . PRO A 1 72 ? -7.443 4.437 9.882 1.00 96.69 72 PRO A O 1
ATOM 559 N N . ASP A 1 73 ? -8.575 5.179 8.084 1.00 98.31 73 ASP A N 1
ATOM 560 C CA . ASP A 1 73 ? -8.145 4.208 7.088 1.00 98.31 73 ASP A CA 1
ATOM 561 C C . ASP A 1 73 ? -6.973 4.752 6.270 1.00 98.31 73 ASP A C 1
ATOM 563 O O . ASP A 1 73 ? -6.747 5.964 6.197 1.00 98.31 73 ASP A O 1
ATOM 567 N N . LYS A 1 74 ? -6.243 3.855 5.599 1.00 98.12 74 LYS A N 1
ATOM 568 C CA . LYS A 1 74 ? -5.121 4.226 4.730 1.00 98.12 74 LYS A CA 1
ATOM 569 C C . LYS A 1 74 ? -5.170 3.530 3.381 1.00 98.12 74 LYS A C 1
ATOM 571 O O . LYS A 1 74 ? -5.486 2.346 3.274 1.00 98.12 74 LYS A O 1
ATOM 576 N N . VAL A 1 75 ? -4.762 4.260 2.350 1.00 97.69 75 VAL A N 1
ATOM 577 C CA . VAL A 1 75 ? -4.493 3.736 1.012 1.00 97.69 75 VAL A CA 1
ATOM 578 C C . VAL A 1 75 ? -3.017 3.937 0.700 1.00 97.69 75 VAL A C 1
ATOM 580 O O . VAL A 1 75 ? -2.523 5.061 0.743 1.00 97.69 75 VAL A O 1
ATOM 583 N N . LEU A 1 76 ? -2.320 2.849 0.372 1.00 97.88 76 LEU A N 1
ATOM 584 C CA . LEU A 1 76 ? -0.903 2.866 0.015 1.00 97.88 76 LEU A CA 1
ATOM 585 C C . LEU A 1 76 ? -0.735 2.567 -1.476 1.00 97.88 76 LEU A C 1
ATOM 587 O O . LEU A 1 76 ? -1.130 1.495 -1.942 1.00 97.88 76 LEU A O 1
ATOM 591 N N . ARG A 1 77 ? -0.107 3.477 -2.223 1.00 95.50 77 ARG A N 1
ATOM 592 C CA . ARG A 1 77 ? 0.455 3.205 -3.549 1.00 95.50 77 ARG A CA 1
ATOM 593 C C . ARG A 1 77 ? 1.891 2.741 -3.388 1.00 95.50 77 ARG A C 1
ATOM 595 O O . ARG A 1 77 ? 2.758 3.491 -2.939 1.00 95.50 77 ARG A O 1
ATOM 602 N N . LEU A 1 78 ? 2.137 1.500 -3.782 1.00 95.06 78 LEU A N 1
ATOM 603 C CA . LEU A 1 78 ? 3.454 0.886 -3.759 1.00 95.06 78 LEU A CA 1
ATOM 604 C C . LEU A 1 78 ? 4.049 0.833 -5.160 1.00 95.06 78 LEU A C 1
ATOM 606 O O . LEU A 1 78 ? 3.332 0.668 -6.147 1.00 95.06 78 LEU A O 1
ATOM 610 N N . VAL A 1 79 ? 5.373 0.896 -5.229 1.00 91.88 79 VAL A N 1
ATOM 611 C CA . VAL A 1 79 ? 6.158 0.726 -6.452 1.00 91.88 79 VAL A CA 1
ATOM 612 C C . VAL A 1 79 ? 7.390 -0.142 -6.171 1.00 91.88 79 VAL A C 1
ATOM 614 O O . VAL A 1 79 ? 8.000 -0.025 -5.107 1.00 91.88 79 VAL A O 1
ATOM 617 N N . GLU A 1 80 ? 7.773 -1.006 -7.114 1.00 90.25 80 GLU A N 1
ATOM 618 C CA . GLU A 1 80 ? 8.953 -1.883 -6.990 1.00 90.25 80 GLU A CA 1
ATOM 619 C C . GLU A 1 80 ? 10.228 -1.092 -6.699 1.00 90.25 80 GLU A C 1
ATOM 621 O O . GLU A 1 80 ? 10.541 -0.162 -7.428 1.00 90.25 80 GLU A O 1
ATOM 626 N N . ASP A 1 81 ? 11.025 -1.460 -5.708 1.00 89.31 81 ASP A N 1
ATOM 627 C CA . ASP A 1 81 ? 12.291 -0.799 -5.389 1.00 89.31 81 ASP A CA 1
ATOM 628 C C . ASP A 1 81 ? 13.447 -1.317 -6.268 1.00 89.31 81 ASP A C 1
ATOM 630 O O . ASP A 1 81 ? 14.351 -2.012 -5.811 1.00 8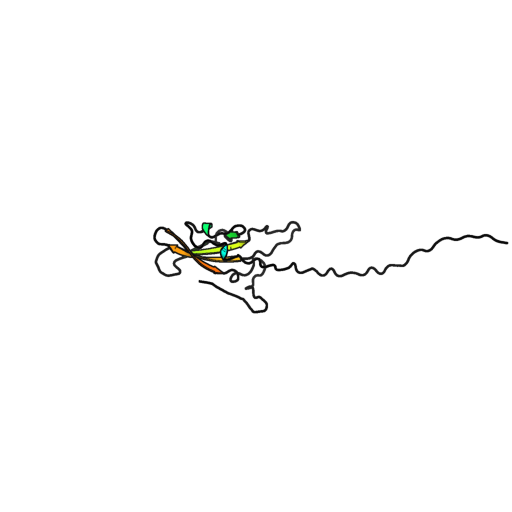9.31 81 ASP A O 1
ATOM 634 N N . MET A 1 82 ? 13.378 -1.012 -7.568 1.00 76.69 82 MET A N 1
ATOM 635 C CA . MET A 1 82 ? 14.426 -1.297 -8.556 1.00 76.69 82 MET A CA 1
ATOM 636 C C . MET A 1 82 ? 15.142 -0.012 -9.006 1.00 76.69 82 MET A C 1
ATOM 638 O O . MET A 1 82 ? 14.533 1.065 -8.961 1.00 76.69 82 MET A O 1
ATOM 642 N N . PRO A 1 83 ? 16.402 -0.107 -9.484 1.00 68.62 83 PRO A N 1
ATOM 643 C CA . PRO A 1 83 ? 17.100 1.023 -10.092 1.00 68.62 83 PRO A CA 1
ATOM 644 C C . PRO A 1 83 ? 16.266 1.569 -11.244 1.00 68.62 83 PRO A C 1
ATOM 646 O O . PRO A 1 83 ? 15.894 0.798 -12.118 1.00 68.62 83 PRO A O 1
ATOM 649 N N . VAL A 1 84 ? 15.957 2.866 -11.224 1.00 65.81 84 VAL A N 1
ATOM 650 C CA . VAL A 1 84 ? 15.155 3.544 -12.260 1.00 65.81 84 VAL A CA 1
ATOM 651 C C . VAL A 1 84 ? 15.872 3.522 -13.617 1.00 65.81 84 VAL A C 1
ATOM 653 O O . VAL A 1 84 ? 15.218 3.460 -14.653 1.00 65.81 84 VAL A O 1
ATOM 656 N N . GLU A 1 85 ? 17.205 3.506 -13.585 1.00 68.50 85 GLU A N 1
ATOM 657 C CA . GLU A 1 85 ? 18.106 3.348 -14.722 1.00 68.50 85 GLU A CA 1
ATOM 658 C C . GLU A 1 85 ? 18.895 2.044 -14.535 1.00 68.50 85 GLU A C 1
ATOM 660 O O . GLU A 1 85 ? 19.538 1.820 -13.505 1.00 68.50 85 GLU A O 1
ATOM 665 N N . ALA A 1 86 ? 18.794 1.145 -15.507 1.00 70.31 86 ALA A N 1
ATOM 666 C CA . ALA A 1 86 ? 19.614 -0.045 -15.595 1.00 70.31 86 ALA A CA 1
ATOM 667 C C . ALA A 1 86 ? 21.067 0.337 -15.914 1.00 70.31 86 ALA A C 1
ATOM 669 O O . ALA A 1 86 ? 21.368 1.427 -16.392 1.00 70.31 86 ALA A O 1
ATOM 670 N N . SER A 1 87 ? 21.996 -0.586 -15.671 1.00 75.06 87 SER A N 1
ATOM 671 C CA . SER A 1 87 ? 23.436 -0.360 -15.861 1.00 75.06 87 SER A CA 1
ATOM 672 C C . SER A 1 87 ? 23.854 -0.013 -17.297 1.00 75.06 87 SER A C 1
ATOM 674 O O . SER A 1 87 ? 24.992 0.386 -17.516 1.00 75.06 87 SER A O 1
ATOM 676 N N . ASP A 1 88 ? 22.966 -0.200 -18.273 1.00 78.75 88 ASP A N 1
ATOM 677 C CA . ASP A 1 88 ? 23.157 0.130 -19.687 1.00 78.75 88 ASP A CA 1
ATOM 678 C C . ASP A 1 88 ? 22.535 1.483 -20.092 1.00 78.75 88 ASP A C 1
ATOM 680 O O . ASP A 1 88 ? 22.495 1.810 -21.278 1.00 78.75 88 ASP A O 1
ATOM 684 N N . GLY A 1 89 ? 22.053 2.274 -19.125 1.00 74.69 89 GLY A N 1
ATOM 685 C CA . GLY A 1 89 ? 21.427 3.577 -19.360 1.00 74.69 89 GLY A CA 1
ATOM 686 C C . GLY A 1 89 ? 19.959 3.505 -19.786 1.00 74.69 89 GLY A C 1
ATOM 687 O O . GLY A 1 89 ? 19.363 4.523 -20.143 1.00 74.69 89 GLY A O 1
ATOM 688 N N . THR A 1 90 ? 19.351 2.314 -19.780 1.00 73.06 90 THR A N 1
ATOM 689 C CA . THR A 1 90 ? 17.927 2.152 -20.093 1.00 73.06 90 THR A CA 1
ATOM 690 C C . THR A 1 90 ? 17.063 2.320 -18.849 1.00 73.06 90 THR A C 1
ATOM 692 O O . THR A 1 90 ? 17.411 1.872 -17.762 1.00 73.06 90 THR A O 1
ATOM 695 N N . TYR A 1 91 ? 15.897 2.946 -18.990 1.00 69.06 91 TYR A N 1
ATOM 696 C CA . TYR A 1 91 ? 14.940 3.045 -17.890 1.00 69.06 91 TYR A CA 1
ATOM 697 C C . TYR A 1 91 ? 14.069 1.795 -17.840 1.00 69.06 91 TYR A C 1
ATOM 699 O O . TYR A 1 91 ? 13.468 1.409 -18.847 1.00 69.06 91 TYR A O 1
ATOM 707 N N . ASN A 1 92 ? 13.960 1.169 -16.671 1.00 70.25 92 ASN A N 1
ATOM 708 C CA . ASN A 1 92 ? 13.084 0.017 -16.508 1.00 70.25 92 ASN A CA 1
ATOM 709 C C . ASN A 1 92 ? 11.650 0.443 -16.158 1.00 70.25 92 ASN A C 1
ATOM 711 O O . ASN A 1 92 ? 11.374 1.411 -15.448 1.00 70.25 92 ASN A O 1
ATOM 715 N N . THR A 1 93 ? 10.696 -0.330 -16.668 1.00 75.00 93 THR A N 1
ATOM 716 C CA . THR A 1 93 ? 9.310 -0.242 -16.215 1.00 75.00 93 THR A CA 1
ATOM 717 C C . THR A 1 93 ? 9.222 -0.813 -14.800 1.00 75.00 93 THR A C 1
ATOM 719 O O . THR A 1 93 ? 9.686 -1.931 -14.566 1.00 75.00 93 THR A O 1
ATOM 722 N N . ARG A 1 94 ? 8.617 -0.057 -13.874 1.00 82.94 94 ARG A N 1
ATOM 723 C CA . ARG A 1 94 ? 8.351 -0.489 -12.495 1.00 82.94 94 ARG A CA 1
ATOM 724 C C . ARG A 1 94 ? 6.859 -0.752 -12.317 1.00 82.94 94 ARG A C 1
ATOM 726 O O . ARG A 1 94 ? 6.019 0.039 -12.764 1.00 82.94 94 ARG A O 1
ATOM 733 N N . TYR A 1 95 ? 6.540 -1.861 -11.670 1.00 85.62 95 TYR A N 1
ATOM 734 C CA . TYR A 1 95 ? 5.179 -2.265 -11.353 1.00 85.62 95 TYR A CA 1
ATOM 735 C C . TYR A 1 95 ? 4.678 -1.551 -10.099 1.00 85.62 95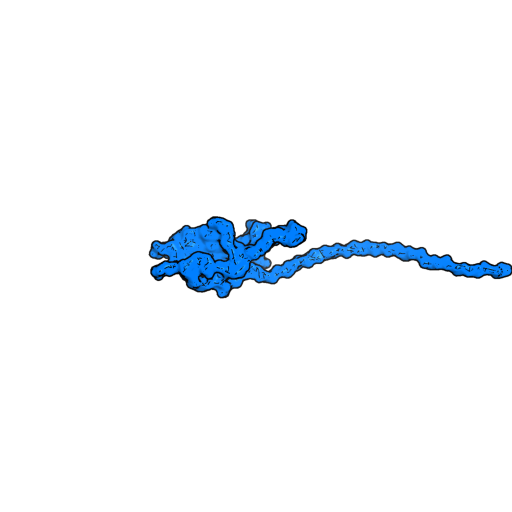 TYR A C 1
ATOM 737 O O . TYR A 1 95 ? 5.456 -1.155 -9.225 1.00 85.62 95 TYR A O 1
ATOM 745 N N . ARG A 1 96 ? 3.357 -1.362 -10.037 1.00 89.50 96 ARG A N 1
ATOM 746 C CA . ARG A 1 96 ? 2.671 -0.666 -8.948 1.00 89.50 96 ARG A CA 1
ATOM 747 C C . ARG A 1 96 ? 1.588 -1.536 -8.332 1.00 89.50 96 ARG A C 1
ATOM 749 O O . ARG A 1 96 ? 1.022 -2.399 -8.997 1.00 89.50 96 ARG A O 1
ATOM 756 N N . ALA A 1 97 ? 1.295 -1.289 -7.065 1.00 92.00 97 ALA A N 1
ATOM 757 C CA . ALA A 1 97 ? 0.208 -1.939 -6.347 1.00 92.00 97 ALA A CA 1
ATOM 758 C C . ALA A 1 97 ? -0.526 -0.928 -5.463 1.00 92.00 97 ALA A C 1
ATOM 760 O O . ALA A 1 97 ? 0.057 0.062 -5.027 1.00 92.00 97 ALA A O 1
ATOM 761 N N . LEU A 1 98 ? -1.800 -1.194 -5.198 1.00 95.00 98 LEU A N 1
ATOM 762 C CA . LEU A 1 98 ? -2.611 -0.472 -4.229 1.00 95.00 98 LEU A CA 1
ATOM 763 C C . LEU A 1 98 ? -2.894 -1.394 -3.042 1.00 95.00 98 LEU A C 1
ATOM 765 O O . LEU A 1 98 ? -3.340 -2.524 -3.241 1.00 95.00 98 LEU A O 1
ATOM 769 N N . VAL A 1 99 ? -2.663 -0.919 -1.824 1.00 97.31 99 VAL A N 1
ATOM 770 C CA . VAL A 1 99 ? -3.018 -1.625 -0.587 1.00 97.31 99 VAL A CA 1
ATOM 771 C C . VAL A 1 99 ? -4.016 -0.771 0.180 1.00 97.31 99 VAL A C 1
ATOM 773 O O . VAL A 1 99 ? -3.758 0.404 0.423 1.00 97.31 99 VAL A O 1
ATOM 776 N N . ILE A 1 100 ? -5.151 -1.358 0.554 1.00 97.81 100 ILE A N 1
ATOM 777 C CA . ILE A 1 100 ? -6.179 -0.699 1.366 1.00 97.81 100 ILE A CA 1
ATOM 778 C C . ILE A 1 100 ? -6.105 -1.265 2.778 1.00 97.81 100 ILE A C 1
ATOM 780 O O . ILE A 1 100 ? -6.110 -2.485 2.966 1.00 97.81 100 ILE A O 1
ATOM 784 N N . LEU A 1 101 ? -6.046 -0.373 3.758 1.00 98.56 101 LEU A N 1
ATOM 785 C CA . LEU A 1 101 ? -5.933 -0.674 5.173 1.00 98.56 101 LEU A CA 1
ATOM 786 C C . LEU A 1 101 ? -7.110 -0.048 5.915 1.00 98.56 101 LEU A C 1
ATOM 788 O O . LEU A 1 101 ? -7.329 1.155 5.793 1.00 98.56 101 LEU A O 1
ATOM 792 N N . PHE A 1 102 ? -7.816 -0.850 6.708 1.00 98.44 102 PHE A N 1
ATOM 793 C CA . PHE A 1 102 ? -8.812 -0.338 7.639 1.00 98.44 102 PHE A CA 1
ATOM 794 C C . PHE A 1 102 ? -8.207 -0.113 9.015 1.00 98.44 102 PHE A C 1
ATOM 796 O O . PHE A 1 102 ? -7.475 -0.978 9.518 1.00 98.44 102 PHE A O 1
ATOM 803 N N . GLY A 1 103 ? -8.518 1.035 9.611 1.00 98.31 103 GLY A N 1
ATOM 804 C CA . GLY A 1 103 ? -8.181 1.331 10.996 1.00 98.31 103 GLY A CA 1
ATOM 805 C C . GLY A 1 103 ? -8.809 0.309 11.945 1.00 98.31 103 GLY A C 1
ATOM 806 O O . GLY A 1 103 ? -9.859 -0.272 11.668 1.00 98.31 103 GLY A O 1
ATOM 807 N N . GLN A 1 104 ? -8.148 0.036 13.071 1.00 97.88 104 GLN A N 1
ATOM 808 C CA . GLN A 1 104 ? -8.677 -0.877 14.086 1.00 97.88 104 GLN A CA 1
ATOM 809 C C . GLN A 1 104 ? -8.916 -0.172 15.427 1.00 97.88 104 GLN A C 1
ATOM 811 O O . GLN A 1 104 ? -8.114 0.674 15.838 1.00 97.88 104 GLN A O 1
ATOM 816 N N . PRO A 1 105 ? -9.975 -0.552 16.171 1.00 95.50 105 PRO A N 1
ATOM 817 C CA . PRO A 1 105 ? -10.126 -0.146 17.561 1.00 95.50 105 PRO A CA 1
ATOM 818 C C . PRO A 1 105 ? -8.898 -0.567 18.377 1.00 95.50 105 PRO A C 1
ATOM 820 O O . PRO A 1 105 ? -8.472 -1.719 18.317 1.00 95.50 105 PRO A O 1
ATOM 823 N N . GLY A 1 106 ? -8.331 0.360 19.149 1.00 93.06 106 GLY A N 1
ATOM 824 C CA . GLY A 1 106 ? -7.078 0.126 19.882 1.00 93.06 106 GLY A CA 1
ATOM 825 C C . GLY A 1 106 ? -5.804 0.426 19.083 1.00 93.06 106 GLY A C 1
ATOM 826 O O . GLY A 1 106 ? -4.710 0.299 19.631 1.00 93.06 106 GLY A O 1
ATOM 827 N N . GLY A 1 107 ? -5.939 0.893 17.838 1.00 95.38 107 GLY A N 1
ATOM 828 C CA . GLY A 1 107 ? -4.839 1.318 16.978 1.00 95.38 107 GLY A CA 1
ATOM 829 C C . GLY A 1 107 ? -4.335 0.221 16.042 1.00 95.38 107 GLY A C 1
ATOM 830 O O . GLY A 1 107 ? -4.687 -0.951 16.162 1.00 95.38 107 GLY A O 1
ATOM 831 N N . GLY A 1 108 ? -3.482 0.621 15.102 1.00 97.81 108 GLY A N 1
ATOM 832 C CA . GLY A 1 108 ? -3.026 -0.249 14.025 1.00 97.81 108 GLY A CA 1
ATOM 833 C C . GLY A 1 108 ? -4.063 -0.416 12.918 1.00 97.81 108 GLY A C 1
ATOM 834 O O . GLY A 1 108 ? -5.070 0.293 12.863 1.00 97.81 108 GLY A O 1
ATOM 835 N N . PHE A 1 109 ? -3.770 -1.349 12.018 1.00 98.56 109 PHE A N 1
ATOM 836 C CA . PHE A 1 109 ? -4.513 -1.542 10.786 1.00 98.56 109 PHE A CA 1
ATOM 837 C C . PHE A 1 109 ? -4.723 -3.022 10.475 1.00 98.56 109 PHE A C 1
ATOM 839 O O . PHE A 1 109 ? -3.887 -3.879 10.778 1.00 98.56 109 PHE A O 1
ATOM 846 N N . LYS A 1 110 ? -5.815 -3.302 9.765 1.00 98.19 110 LYS A N 1
ATOM 847 C CA . LYS A 1 110 ? -6.073 -4.571 9.088 1.00 98.19 110 LYS A CA 1
ATOM 848 C C . LYS A 1 110 ? -6.040 -4.346 7.583 1.00 98.19 110 LYS A C 1
ATOM 850 O O . LYS A 1 110 ? -6.676 -3.428 7.074 1.00 98.19 110 LYS A O 1
ATOM 855 N N . ARG A 1 111 ? -5.361 -5.225 6.850 1.00 98.00 111 ARG A N 1
ATOM 856 C CA . ARG A 1 111 ? -5.391 -5.204 5.385 1.00 98.00 111 ARG A CA 1
ATOM 857 C C . ARG A 1 111 ? -6.787 -5.571 4.889 1.00 98.00 111 ARG A C 1
ATOM 859 O O . ARG A 1 111 ? -7.246 -6.685 5.142 1.00 98.00 111 ARG A O 1
ATOM 866 N N . ALA A 1 112 ? -7.422 -4.649 4.178 1.00 97.00 112 ALA A N 1
ATOM 867 C CA . ALA A 1 112 ? -8.728 -4.840 3.564 1.00 97.00 112 ALA A CA 1
ATOM 868 C C . ALA A 1 112 ? -8.607 -5.431 2.157 1.00 97.00 112 ALA A C 1
ATOM 870 O O . ALA A 1 112 ? -9.317 -6.371 1.837 1.00 97.00 112 ALA A O 1
ATOM 871 N N . ALA A 1 113 ? -7.688 -4.917 1.335 1.00 95.38 113 ALA A N 1
ATOM 872 C CA . ALA A 1 113 ? -7.504 -5.394 -0.033 1.00 95.38 113 ALA A CA 1
ATOM 873 C C . ALA A 1 113 ? -6.095 -5.108 -0.562 1.00 95.38 113 ALA A C 1
ATOM 875 O O . ALA A 1 113 ? -5.408 -4.197 -0.090 1.00 95.38 113 ALA A O 1
ATOM 876 N N . VAL A 1 114 ? -5.687 -5.864 -1.583 1.00 94.81 114 VAL A N 1
ATOM 877 C CA . VAL A 1 114 ? -4.490 -5.585 -2.388 1.00 94.81 114 VAL A CA 1
ATOM 878 C C . VAL A 1 114 ? -4.855 -5.696 -3.861 1.00 94.81 114 VAL A C 1
ATOM 880 O O . VAL A 1 114 ? -5.333 -6.735 -4.307 1.00 94.81 114 VAL A O 1
ATOM 883 N N . ALA A 1 115 ? -4.600 -4.638 -4.626 1.00 90.94 115 ALA A N 1
ATOM 884 C CA . ALA A 1 115 ? -4.817 -4.605 -6.065 1.00 90.94 115 ALA A CA 1
ATOM 885 C C . ALA A 1 115 ? -3.483 -4.410 -6.786 1.00 90.94 115 ALA A C 1
ATOM 887 O O . ALA A 1 115 ? -2.811 -3.395 -6.624 1.00 90.94 115 ALA A O 1
ATOM 888 N N . THR A 1 116 ? -3.095 -5.374 -7.614 1.00 87.69 116 THR A N 1
ATOM 889 C CA . THR A 1 116 ? -1.766 -5.393 -8.256 1.00 87.69 116 THR A CA 1
ATOM 890 C C . THR A 1 116 ? -1.812 -5.053 -9.740 1.00 87.69 116 THR A C 1
ATOM 892 O O . THR A 1 116 ? -0.780 -4.925 -10.384 1.00 87.69 116 THR A O 1
ATOM 895 N N . LYS A 1 117 ? -3.022 -4.887 -10.280 1.00 79.94 117 LYS A N 1
ATOM 896 C CA . LYS A 1 117 ? -3.283 -4.623 -11.702 1.00 79.94 117 LYS A CA 1
ATOM 897 C C . LYS A 1 117 ? -4.109 -3.357 -11.944 1.00 79.94 117 LYS A C 1
ATOM 899 O O . LYS A 1 117 ? -4.431 -3.042 -13.083 1.00 79.94 117 LYS A O 1
ATOM 904 N N . LEU A 1 118 ? -4.478 -2.644 -10.876 1.00 76.12 118 LEU A N 1
ATOM 905 C CA . LEU A 1 118 ? -5.291 -1.428 -10.960 1.00 76.12 118 LEU A CA 1
ATOM 906 C C . LEU A 1 118 ? -4.468 -0.222 -11.435 1.00 76.12 118 LEU A C 1
ATOM 908 O O . LEU A 1 118 ? -4.956 0.604 -12.200 1.00 76.12 118 LEU A O 1
ATOM 912 N N . LEU A 1 119 ? -3.216 -0.125 -10.986 1.00 75.81 119 LEU A N 1
ATOM 913 C CA . LEU A 1 119 ? -2.303 0.948 -11.363 1.00 75.81 119 LEU A CA 1
ATOM 914 C C . LEU A 1 119 ? -1.470 0.493 -12.569 1.00 75.81 119 LEU A C 1
ATOM 916 O O . LEU A 1 119 ? -0.859 -0.573 -12.531 1.00 75.81 119 LEU A O 1
ATOM 920 N N . GLY A 1 120 ? -1.427 1.296 -13.637 1.00 69.94 120 GLY A N 1
ATOM 921 C CA . GLY A 1 120 ? -0.544 1.019 -14.781 1.00 69.94 120 GLY A CA 1
ATOM 922 C C . GLY A 1 120 ? 0.931 1.040 -14.367 1.00 69.94 120 GLY A C 1
ATOM 923 O O . GLY A 1 120 ? 1.260 1.631 -13.338 1.00 69.94 120 GLY A O 1
ATOM 924 N N . CYS A 1 121 ? 1.854 0.459 -15.135 1.00 71.12 121 CYS A N 1
ATOM 925 C CA . CYS A 1 121 ? 3.275 0.608 -14.796 1.00 71.12 121 CYS A CA 1
ATOM 926 C C . CYS A 1 121 ? 3.766 2.055 -14.991 1.00 71.12 121 CYS A C 1
ATOM 928 O O . CYS A 1 121 ? 3.154 2.832 -15.730 1.00 71.12 121 CYS A O 1
ATOM 930 N N . THR A 1 122 ? 4.904 2.401 -14.381 1.00 72.31 122 THR A N 1
ATOM 931 C CA . THR A 1 122 ? 5.459 3.772 -14.379 1.00 72.31 122 THR A CA 1
ATOM 932 C C . THR A 1 122 ? 5.722 4.358 -15.768 1.00 72.31 122 THR A C 1
ATOM 934 O O . THR A 1 122 ? 5.583 5.563 -15.945 1.00 72.31 122 THR A O 1
ATOM 937 N N . LEU A 1 123 ? 6.065 3.523 -16.755 1.00 71.94 123 LEU A N 1
ATOM 938 C CA . LEU A 1 123 ? 6.339 3.946 -18.136 1.00 71.94 123 LEU A CA 1
ATOM 939 C C . LEU A 1 123 ? 5.218 3.586 -19.122 1.00 71.94 123 LEU A C 1
ATOM 941 O O . LEU A 1 123 ? 5.285 3.958 -20.289 1.00 71.94 123 LEU A O 1
ATOM 945 N N . CYS A 1 124 ? 4.190 2.855 -18.680 1.00 64.31 124 CYS A N 1
ATOM 946 C CA . CYS A 1 124 ? 3.181 2.299 -19.584 1.00 64.31 124 CYS A CA 1
ATOM 947 C C . CYS A 1 124 ? 1.948 3.189 -19.747 1.00 64.31 124 CYS A C 1
ATOM 949 O O . CYS A 1 124 ? 1.212 2.976 -20.703 1.00 64.31 124 CYS A O 1
ATOM 951 N N . ALA A 1 125 ? 1.710 4.141 -18.832 1.00 55.81 125 ALA A N 1
ATOM 952 C CA . ALA A 1 125 ? 0.599 5.113 -18.799 1.00 55.81 125 ALA A CA 1
ATOM 953 C C . ALA A 1 125 ? -0.843 4.572 -19.012 1.00 55.81 125 ALA A C 1
ATOM 955 O O . ALA A 1 125 ? -1.799 5.328 -18.866 1.00 55.81 125 ALA A O 1
ATOM 956 N N . GLY A 1 126 ? -1.031 3.284 -19.306 1.00 56.50 126 GLY A N 1
ATOM 957 C CA . GLY A 1 126 ? -2.306 2.616 -19.536 1.00 56.50 126 GLY A CA 1
ATOM 958 C C . GLY A 1 126 ? -2.594 1.554 -18.478 1.00 56.50 126 GLY A C 1
ATOM 959 O O . GLY A 1 126 ? -1.677 0.967 -17.896 1.00 56.50 126 GLY A O 1
ATOM 960 N N . ALA A 1 127 ? -3.883 1.312 -18.229 1.00 55.84 127 ALA A N 1
ATOM 961 C CA . ALA A 1 127 ? -4.340 0.177 -17.437 1.00 55.84 127 ALA A CA 1
ATOM 962 C C . ALA A 1 127 ? -3.844 -1.115 -18.102 1.00 55.84 127 ALA A C 1
ATOM 964 O O . ALA A 1 127 ? -4.102 -1.345 -19.284 1.00 55.84 127 ALA A O 1
ATOM 965 N N 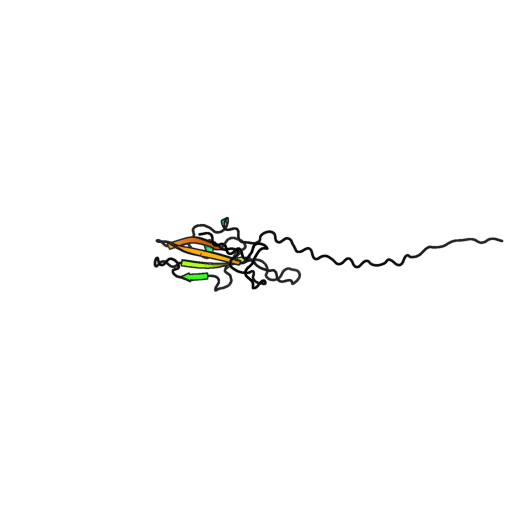. LEU A 1 128 ? -3.091 -1.929 -17.362 1.00 51.72 128 LEU A N 1
ATOM 966 C CA . LEU A 1 128 ? -2.506 -3.156 -17.893 1.00 51.72 128 LEU A CA 1
ATOM 967 C C . LEU A 1 128 ? -3.623 -4.171 -18.133 1.00 51.72 128 LEU A C 1
ATOM 969 O O . LEU A 1 128 ? -4.126 -4.807 -17.206 1.00 51.72 128 LEU A O 1
ATOM 973 N N . GLY A 1 129 ? -4.018 -4.296 -19.395 1.00 52.12 129 GLY A N 1
ATOM 974 C CA . GLY A 1 129 ? -4.731 -5.462 -19.880 1.00 52.12 129 GLY A CA 1
ATOM 975 C C . GLY A 1 129 ? -3.762 -6.550 -20.297 1.00 52.12 129 GLY A C 1
ATOM 976 O O . GLY A 1 129 ? -2.754 -6.269 -20.941 1.00 52.12 129 GLY A O 1
ATOM 977 N N . ASP A 1 130 ? -4.071 -7.790 -19.934 1.00 53.72 130 ASP A N 1
ATOM 978 C CA . ASP A 1 130 ? -3.527 -8.935 -20.658 1.00 53.72 130 ASP A CA 1
ATOM 979 C C . ASP A 1 130 ? -4.367 -9.142 -21.947 1.00 53.72 130 ASP A C 1
ATOM 981 O O . ASP A 1 130 ? -5.331 -8.401 -22.177 1.00 53.72 130 ASP A O 1
ATOM 985 N N . PRO A 1 131 ? -4.046 -10.114 -22.821 1.00 53.44 131 PRO A N 1
ATOM 986 C CA . PRO A 1 131 ? -4.867 -10.409 -24.001 1.00 53.44 131 PRO A CA 1
ATOM 987 C C . PRO A 1 131 ? -6.344 -10.741 -23.707 1.00 53.44 131 PRO A C 1
ATOM 989 O O . PRO A 1 131 ? -7.155 -10.735 -24.629 1.00 53.44 131 PRO A O 1
ATOM 992 N N . ASN A 1 132 ? -6.705 -11.009 -22.448 1.00 55.09 132 ASN A N 1
ATOM 993 C CA . ASN A 1 132 ? -8.066 -11.254 -21.970 1.00 55.09 132 ASN A CA 1
ATOM 994 C C . ASN A 1 132 ? -8.723 -10.002 -21.342 1.00 55.09 132 ASN A C 1
ATOM 996 O O . ASN A 1 132 ? -9.859 -10.085 -20.880 1.00 55.09 132 ASN A O 1
ATOM 1000 N N . GLY A 1 133 ? -8.047 -8.846 -21.328 1.00 51.97 133 GLY A N 1
ATOM 1001 C CA . GLY A 1 133 ? -8.576 -7.557 -20.870 1.00 51.97 133 GLY A CA 1
ATOM 1002 C C . GLY A 1 133 ? -7.837 -6.950 -19.672 1.00 51.97 133 GLY A C 1
ATOM 1003 O O . GLY A 1 133 ? -6.945 -7.556 -19.072 1.00 51.97 133 GLY A O 1
ATOM 1004 N N . ALA A 1 134 ? -8.212 -5.711 -19.322 1.00 53.25 134 ALA A N 1
ATOM 1005 C CA . ALA A 1 134 ? -7.779 -5.017 -18.105 1.00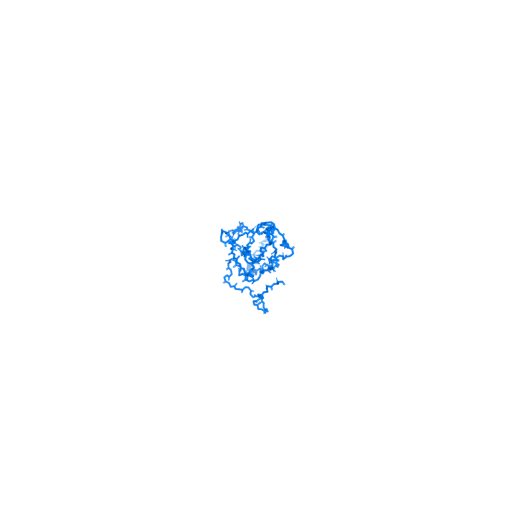 53.25 134 ALA A CA 1
ATOM 1006 C C . ALA A 1 134 ? -8.314 -5.781 -16.890 1.00 53.25 134 ALA A C 1
ATOM 1008 O O . ALA A 1 134 ? -9.439 -5.563 -16.453 1.00 53.25 134 ALA A O 1
ATOM 1009 N N . ASN A 1 135 ? -7.530 -6.735 -16.387 1.00 51.84 135 ASN A N 1
ATOM 1010 C CA . ASN A 1 135 ? -7.873 -7.573 -15.240 1.00 51.84 135 ASN A CA 1
ATOM 1011 C C . ASN A 1 135 ? -7.796 -6.750 -13.945 1.00 51.84 135 ASN A C 1
ATOM 1013 O O . ASN A 1 135 ? -6.951 -7.000 -13.082 1.00 51.84 135 ASN A O 1
ATOM 1017 N N . ILE A 1 136 ? -8.655 -5.739 -13.824 1.00 58.41 136 ILE A N 1
ATOM 1018 C CA . ILE A 1 136 ? -8.831 -4.952 -12.612 1.00 58.41 136 ILE A CA 1
ATOM 1019 C C . ILE A 1 136 ? -9.548 -5.858 -11.610 1.00 58.41 136 ILE A C 1
ATOM 1021 O O . ILE A 1 136 ? -10.767 -5.986 -11.634 1.00 58.41 136 ILE A O 1
ATOM 1025 N N . SER A 1 137 ? -8.770 -6.530 -10.763 1.00 57.00 137 SER A N 1
ATOM 1026 C CA . SER A 1 137 ? -9.283 -7.325 -9.649 1.00 57.00 137 SER A CA 1
ATOM 1027 C C . SER A 1 137 ? -8.906 -6.648 -8.339 1.00 57.00 137 SER A C 1
ATOM 1029 O O . SER A 1 137 ? -7.739 -6.308 -8.122 1.00 57.00 137 SER A O 1
ATOM 1031 N N . ILE A 1 138 ? -9.907 -6.447 -7.487 1.00 58.91 138 ILE A N 1
ATOM 1032 C CA . ILE A 1 138 ? -9.740 -6.088 -6.083 1.00 58.91 138 ILE A CA 1
ATOM 1033 C C . ILE A 1 138 ? -10.314 -7.267 -5.300 1.00 58.91 138 ILE A C 1
ATOM 1035 O O . ILE A 1 138 ? -11.514 -7.524 -5.372 1.00 58.91 138 ILE A O 1
ATOM 1039 N N . GLU A 1 139 ? -9.454 -7.998 -4.595 1.00 59.19 139 GLU A N 1
ATOM 1040 C CA . GLU A 1 139 ? -9.874 -9.057 -3.674 1.00 59.19 139 GLU A CA 1
ATOM 1041 C C . GLU A 1 139 ? -10.034 -8.442 -2.277 1.00 59.19 139 GLU A C 1
ATOM 1043 O O . GLU A 1 139 ? -9.069 -7.888 -1.741 1.00 59.19 139 GLU A O 1
ATOM 1048 N N . ILE A 1 140 ? -11.262 -8.499 -1.745 1.00 55.69 140 ILE A N 1
ATOM 1049 C CA . ILE A 1 140 ? -11.677 -8.001 -0.420 1.00 55.69 140 ILE A CA 1
ATOM 1050 C C . ILE A 1 140 ? -11.956 -9.199 0.490 1.00 55.69 140 ILE A C 1
ATOM 1052 O O . ILE A 1 140 ? -12.656 -10.124 0.016 1.00 55.69 140 ILE A O 1
#

Sequence (140 aa):
MRRALILFVTLFLSFASVAAASATRQDDVRRFLDVKLVPSQGRAALDFVPKGWKLEGDEGETDGDLNRDGLPDKVLRLVEDMPVEASDGTYNTRYRALVILFGQPGGGFKRAAVATKLLGCTLCAGALGDPNGANISIEI